Protein AF-A0A3G9J3Q1-F1 (afdb_monomer_lite)

Sequence (160 aa):
MDKEYHLDRYFDFSQYSEDFFEEEGHQDILDDYKEYLEEFTLELEKSLKPKTIARHLFNVSFYLIDYCLFYSGDDLEGSLSLGNLDDFFGRWYQYKCMWSTPTSVKQTIAGLKKFYKVMLAHGHIDNEHYDDFIDTIKEYKDDWAIAMAEFNTPKDDFWW

pLDDT: mean 91.28, std 10.5, range [42.03, 98.69]

Secondary structure (DSSP, 8-state):
-----SGGGT--GGGG-GGG--STTHHHHHHHHHHHHHHHHHHHHTT--HHHHHHHHHHHHIIIIIIIIIII---TTGGGSHHHHHHIIIIIHHHH-TT--HHHHHHHHHHHHHHHHHHHHHTSS-HHHHHHHHHHHHHHHHHHHHHHHHHHSPP-----

Structure (mmCIF, N/CA/C/O backbone):
data_AF-A0A3G9J3Q1-F1
#
_entry.id   AF-A0A3G9J3Q1-F1
#
loop_
_atom_site.group_PDB
_atom_site.id
_atom_site.type_symbol
_atom_site.label_atom_id
_atom_site.label_alt_id
_atom_site.label_comp_id
_atom_site.label_asym_id
_atom_site.label_entity_id
_atom_site.label_seq_id
_atom_site.pdbx_PDB_ins_code
_atom_site.Cartn_x
_atom_site.Cartn_y
_atom_site.Cartn_z
_atom_site.occupancy
_atom_site.B_iso_or_equiv
_atom_site.auth_seq_id
_atom_site.auth_comp_id
_atom_site.auth_asym_id
_atom_site.auth_atom_id
_atom_site.pdbx_PDB_model_num
ATOM 1 N N . MET A 1 1 ? -9.507 24.964 14.076 1.00 42.03 1 MET A N 1
ATOM 2 C CA . MET A 1 1 ? -8.709 24.156 15.014 1.00 42.03 1 MET A CA 1
ATOM 3 C C . MET A 1 1 ? -8.238 23.014 14.162 1.00 42.03 1 MET A C 1
ATOM 5 O O . MET A 1 1 ? -9.098 22.271 13.703 1.00 42.03 1 MET A O 1
ATOM 9 N N . ASP A 1 2 ? -6.957 22.997 13.817 1.00 62.88 2 ASP A N 1
ATOM 10 C CA . ASP A 1 2 ? -6.429 21.967 12.926 1.00 62.88 2 ASP A CA 1
ATOM 11 C C . ASP A 1 2 ? -6.650 20.611 13.595 1.00 62.88 2 ASP A C 1
ATOM 13 O O . ASP A 1 2 ? -6.490 20.471 14.812 1.00 62.88 2 ASP A O 1
ATOM 17 N N . LYS A 1 3 ? -7.172 19.661 12.823 1.00 71.94 3 LYS A N 1
ATOM 18 C CA . LYS A 1 3 ? -7.463 18.312 13.298 1.00 71.94 3 LYS A CA 1
ATOM 19 C C . LYS A 1 3 ? -6.129 17.659 13.668 1.00 71.94 3 LYS A C 1
ATOM 21 O O . LYS A 1 3 ? -5.238 17.598 12.833 1.00 71.94 3 LYS A O 1
ATOM 26 N N . GLU A 1 4 ? -5.984 17.233 14.920 1.00 84.38 4 GLU A N 1
ATOM 27 C CA . GLU A 1 4 ? -4.804 16.493 15.384 1.00 84.38 4 GLU A CA 1
ATOM 28 C C . GLU A 1 4 ? -4.986 15.022 14.999 1.00 84.38 4 GLU A C 1
ATOM 30 O O . GLU A 1 4 ? -5.905 14.367 15.502 1.00 84.38 4 GLU A O 1
ATOM 35 N N . TYR A 1 5 ? -4.152 14.518 14.087 1.00 86.62 5 TYR A N 1
ATOM 36 C CA . TYR A 1 5 ? -4.219 13.137 13.616 1.00 86.62 5 TYR A CA 1
ATOM 37 C C . TYR A 1 5 ? -3.323 12.229 14.466 1.00 86.62 5 TYR A C 1
ATOM 39 O O . TYR A 1 5 ? -2.241 12.617 14.912 1.00 86.62 5 TYR A O 1
ATOM 47 N N . HIS A 1 6 ? -3.723 10.971 14.672 1.00 91.81 6 HIS A N 1
ATOM 48 C CA . HIS A 1 6 ? -2.817 9.973 15.250 1.00 91.81 6 HIS A CA 1
ATOM 49 C C . HIS A 1 6 ? -1.629 9.699 14.322 1.00 91.81 6 HIS A C 1
ATOM 51 O O . HIS A 1 6 ? -0.515 9.441 14.795 1.00 91.81 6 HIS A O 1
ATOM 57 N N . LEU A 1 7 ? -1.862 9.782 13.013 1.00 90.25 7 LEU A N 1
ATOM 58 C CA . LEU A 1 7 ? -0.870 9.651 11.954 1.00 90.25 7 LEU A CA 1
ATOM 59 C C . LEU A 1 7 ? 0.313 10.623 12.101 1.00 90.25 7 LEU A C 1
ATOM 61 O O . LEU A 1 7 ? 1.445 10.223 11.815 1.00 90.25 7 LEU A O 1
ATOM 65 N N . ASP A 1 8 ? 0.099 11.820 12.660 1.00 90.50 8 ASP A N 1
ATOM 66 C CA . ASP A 1 8 ? 1.144 12.839 12.870 1.00 90.50 8 ASP A CA 1
ATOM 67 C C . ASP A 1 8 ? 2.281 12.347 13.791 1.00 90.50 8 ASP A C 1
ATOM 69 O O . ASP A 1 8 ? 3.394 12.872 13.790 1.00 90.50 8 ASP A O 1
ATOM 73 N N . ARG A 1 9 ? 2.047 11.280 14.570 1.00 88.62 9 ARG A N 1
ATOM 74 C CA . ARG A 1 9 ? 3.082 10.622 15.393 1.00 88.62 9 ARG A CA 1
ATOM 75 C C . ARG A 1 9 ? 4.096 9.826 14.574 1.00 88.62 9 ARG A C 1
ATOM 77 O O . ARG A 1 9 ? 5.153 9.465 15.098 1.00 88.62 9 ARG A O 1
ATOM 84 N N . TYR A 1 10 ? 3.743 9.471 13.344 1.00 88.06 10 TYR A N 1
ATOM 85 C CA . TYR A 1 10 ? 4.495 8.545 12.500 1.00 88.06 10 TYR A CA 1
ATOM 86 C C . TYR A 1 10 ? 4.941 9.170 11.184 1.00 88.06 10 TYR A C 1
ATOM 88 O O . TYR A 1 10 ? 5.889 8.662 10.582 1.00 88.06 10 TYR A O 1
ATOM 96 N N . PHE A 1 11 ? 4.258 10.219 10.733 1.00 83.12 11 PHE A N 1
ATOM 97 C CA . PHE A 1 11 ? 4.444 10.777 9.408 1.00 83.12 11 PHE A CA 1
ATOM 98 C C . PHE A 1 11 ? 4.257 12.292 9.426 1.00 83.12 11 PHE A C 1
ATOM 100 O O . PHE A 1 11 ? 3.288 12.796 9.982 1.00 83.12 11 PHE A O 1
ATOM 107 N N . ASP A 1 12 ? 5.204 13.005 8.824 1.00 84.88 12 ASP A N 1
ATOM 108 C CA . ASP A 1 12 ? 5.197 14.461 8.740 1.00 84.88 12 ASP A CA 1
ATOM 109 C C . ASP A 1 12 ? 4.756 14.883 7.336 1.00 84.88 12 ASP A C 1
ATOM 111 O O . ASP A 1 12 ? 5.497 14.726 6.365 1.00 84.88 12 ASP A O 1
ATOM 115 N N . PHE A 1 13 ? 3.535 15.409 7.227 1.00 80.69 13 PHE A N 1
ATOM 116 C CA . PHE A 1 13 ? 2.981 15.889 5.960 1.00 80.69 13 PHE A CA 1
ATOM 117 C C . PHE A 1 13 ? 3.496 17.261 5.541 1.00 80.69 13 PHE A C 1
ATOM 119 O O . PHE A 1 13 ? 3.178 17.694 4.436 1.00 80.69 13 PHE A O 1
ATOM 126 N N . SER A 1 14 ? 4.294 17.950 6.365 1.00 79.25 14 SER A N 1
ATOM 127 C CA . SER A 1 14 ? 4.816 19.273 6.000 1.00 79.25 14 SER A CA 1
ATOM 128 C C . SER A 1 14 ? 5.658 19.252 4.720 1.00 79.25 14 SER A C 1
ATOM 130 O O . SER A 1 14 ? 5.787 20.280 4.060 1.00 79.25 14 SER A O 1
ATOM 132 N N . GLN A 1 15 ? 6.168 18.079 4.325 1.00 75.44 15 GLN A N 1
ATOM 133 C CA . GLN A 1 15 ? 6.872 17.884 3.057 1.00 75.44 15 GLN A CA 1
ATOM 134 C C . GLN A 1 15 ? 5.971 17.953 1.807 1.00 75.44 15 GLN A C 1
ATOM 136 O O . GLN A 1 15 ? 6.495 18.118 0.711 1.00 75.44 15 GLN A O 1
ATOM 141 N N . TYR A 1 16 ? 4.646 17.857 1.957 1.00 77.31 16 TYR A N 1
ATOM 142 C CA . TYR A 1 16 ? 3.660 17.895 0.866 1.00 77.31 16 TYR A CA 1
ATOM 143 C C . TYR A 1 16 ? 2.766 19.142 0.954 1.00 77.31 16 TYR A C 1
ATOM 145 O O . TYR A 1 16 ? 1.548 19.059 0.811 1.00 77.31 16 TYR A O 1
ATOM 153 N N . SER A 1 17 ? 3.357 20.295 1.279 1.00 68.50 17 SER A N 1
ATOM 154 C CA . SER A 1 17 ? 2.633 21.567 1.396 1.00 68.50 17 SER A CA 1
ATOM 155 C C . SER A 1 17 ? 1.909 21.950 0.100 1.00 68.50 17 SER A C 1
ATOM 157 O O . SER A 1 17 ? 2.375 21.582 -0.974 1.00 68.50 17 SER A O 1
ATOM 159 N N . GLU A 1 18 ? 0.859 22.774 0.196 1.00 63.78 18 GLU A N 1
ATOM 160 C CA . GLU A 1 18 ? 0.071 23.279 -0.949 1.00 63.78 18 GLU A CA 1
ATOM 161 C C . GLU A 1 18 ? 0.942 23.790 -2.114 1.00 63.78 18 GLU A C 1
ATOM 163 O O . GLU A 1 18 ? 0.654 23.510 -3.274 1.00 63.78 18 GLU A O 1
ATOM 168 N N . ASP A 1 19 ? 2.064 24.451 -1.805 1.00 63.81 19 ASP A N 1
ATOM 169 C CA . ASP A 1 19 ? 3.029 24.979 -2.783 1.00 63.81 19 ASP A CA 1
ATOM 170 C C . ASP A 1 19 ? 3.707 23.907 -3.667 1.00 63.81 19 ASP A C 1
ATOM 172 O O . ASP A 1 19 ? 4.409 24.248 -4.619 1.00 63.81 19 ASP A O 1
ATOM 176 N N . PHE A 1 20 ? 3.550 22.619 -3.347 1.00 66.50 20 PHE A N 1
ATOM 177 C CA . PHE A 1 20 ? 4.124 21.504 -4.102 1.00 66.50 20 PHE A CA 1
ATOM 178 C C . PHE A 1 20 ? 3.213 21.024 -5.243 1.00 66.50 20 PHE A C 1
ATOM 180 O O . PHE A 1 20 ? 3.661 20.276 -6.111 1.00 66.50 20 PHE A O 1
ATOM 187 N N . PHE A 1 21 ? 1.941 21.431 -5.251 1.00 68.56 21 PHE A N 1
ATOM 188 C CA . PHE A 1 21 ? 0.968 20.986 -6.242 1.00 68.56 21 PHE A CA 1
ATOM 189 C C . PHE A 1 21 ? 0.904 21.944 -7.432 1.00 68.56 21 PHE A C 1
ATOM 191 O O . PHE A 1 21 ? 0.561 23.115 -7.292 1.00 68.56 21 PHE A O 1
ATOM 198 N N . GLU A 1 22 ? 1.215 21.431 -8.624 1.00 65.81 22 GLU A N 1
ATOM 199 C CA . GLU A 1 22 ? 1.090 22.188 -9.877 1.00 65.81 22 GLU A CA 1
ATOM 200 C C . GLU A 1 22 ? -0.305 22.041 -10.521 1.00 65.81 22 GLU A C 1
ATOM 202 O O . GLU A 1 22 ? -0.684 22.873 -11.347 1.00 65.81 22 GLU A O 1
ATOM 207 N N . GLU A 1 23 ? -1.081 21.017 -10.136 1.00 73.25 23 GLU A N 1
ATOM 208 C CA . GLU A 1 23 ? -2.340 20.629 -10.790 1.00 73.25 23 GLU A CA 1
ATOM 209 C C . GLU A 1 23 ? -3.567 20.767 -9.870 1.00 73.25 23 GLU A C 1
ATOM 211 O O . GLU A 1 23 ? -3.527 20.453 -8.677 1.00 73.25 23 GLU A O 1
ATOM 216 N N . GLU A 1 24 ? -4.683 21.238 -10.441 1.00 75.25 24 GLU A N 1
ATOM 217 C CA . GLU A 1 24 ? -5.975 21.327 -9.750 1.00 75.25 24 GLU A CA 1
ATOM 218 C C . GLU A 1 24 ? -6.477 19.926 -9.352 1.00 75.25 24 GLU A C 1
ATOM 220 O O . GLU A 1 24 ? -6.472 19.006 -10.164 1.00 75.25 24 GLU A O 1
ATOM 225 N N . GLY A 1 25 ? -6.946 19.769 -8.108 1.00 82.56 25 GLY A N 1
ATOM 226 C CA . GLY A 1 25 ? -7.507 18.514 -7.583 1.00 82.56 25 GLY A CA 1
ATOM 227 C C . GLY A 1 25 ? -6.525 17.644 -6.791 1.00 82.56 25 GLY A C 1
ATOM 228 O O . GLY A 1 25 ? -6.959 16.840 -5.971 1.00 82.56 25 GLY A O 1
ATOM 229 N N . HIS A 1 26 ? -5.209 17.848 -6.921 1.00 89.62 26 HIS A N 1
ATOM 230 C CA . HIS A 1 26 ? -4.234 17.074 -6.141 1.00 89.62 26 HIS A CA 1
ATOM 231 C C . HIS A 1 26 ? -4.331 17.307 -4.627 1.00 89.62 26 HIS A C 1
ATOM 233 O O . HIS A 1 26 ? -4.063 16.399 -3.843 1.00 89.62 26 HIS A O 1
ATOM 239 N N . GLN A 1 27 ? -4.730 18.512 -4.214 1.00 88.81 27 GLN A N 1
ATOM 240 C CA . GLN A 1 27 ? -4.936 18.821 -2.802 1.00 88.81 27 GLN A CA 1
ATOM 241 C C . GLN A 1 27 ? -6.105 18.015 -2.216 1.00 88.81 27 GLN A C 1
ATOM 243 O O . GLN A 1 27 ? -5.970 17.478 -1.119 1.00 88.81 27 GLN A O 1
ATOM 248 N N . ASP A 1 28 ? -7.202 17.865 -2.965 1.00 91.38 28 ASP A N 1
ATOM 249 C CA . ASP A 1 28 ? -8.362 17.080 -2.529 1.00 91.38 28 ASP A CA 1
ATOM 250 C C . ASP A 1 28 ? -7.979 15.598 -2.381 1.00 91.38 28 ASP A C 1
ATOM 252 O O . ASP A 1 28 ? -8.242 14.988 -1.347 1.00 91.38 28 ASP A O 1
ATOM 256 N N . ILE A 1 29 ? -7.244 15.050 -3.357 1.00 93.94 29 ILE A N 1
ATOM 257 C CA . ILE A 1 29 ? -6.736 13.670 -3.297 1.00 93.94 29 ILE A CA 1
ATOM 258 C C . ILE A 1 29 ? -5.766 13.484 -2.117 1.00 93.94 29 ILE A C 1
ATOM 260 O O . ILE A 1 29 ? -5.809 12.463 -1.427 1.00 93.94 29 ILE A O 1
ATOM 264 N N . LEU A 1 30 ? -4.884 14.458 -1.851 1.00 92.88 30 LEU A N 1
ATOM 265 C CA . LEU A 1 30 ? -3.990 14.401 -0.692 1.00 92.88 30 LEU A CA 1
ATOM 266 C C . LEU A 1 30 ? -4.788 14.356 0.615 1.00 92.88 30 LEU A C 1
ATOM 268 O O .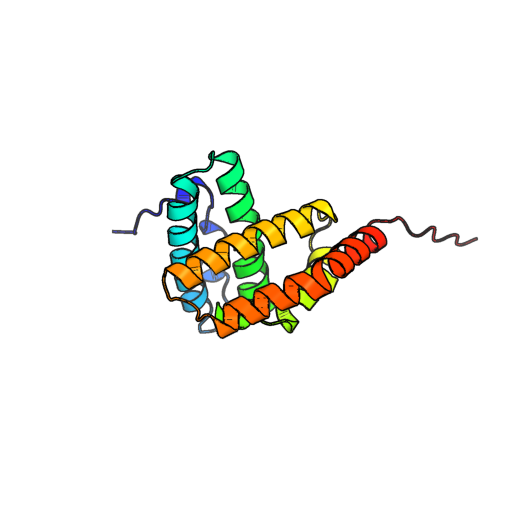 LEU A 1 30 ? -4.426 13.612 1.530 1.00 92.88 30 LEU A O 1
ATOM 272 N N . ASP A 1 31 ? -5.832 15.172 0.724 1.00 92.44 31 ASP A N 1
ATOM 273 C CA . ASP A 1 31 ? -6.655 15.234 1.924 1.00 92.44 31 ASP A CA 1
ATOM 274 C C . ASP A 1 31 ? -7.454 13.939 2.123 1.00 92.44 31 ASP A C 1
ATOM 276 O O . ASP A 1 31 ? -7.467 13.413 3.239 1.00 92.44 31 ASP A O 1
ATOM 280 N N . ASP A 1 32 ? -7.966 13.332 1.050 1.00 95.94 32 ASP A N 1
ATOM 281 C CA . ASP A 1 32 ? -8.561 11.992 1.095 1.00 95.94 32 ASP A CA 1
ATOM 282 C C . ASP A 1 32 ? -7.539 10.934 1.552 1.00 95.94 32 ASP A C 1
ATOM 284 O O . ASP A 1 32 ? -7.801 10.155 2.475 1.00 95.94 32 ASP A O 1
ATOM 288 N N . TYR A 1 33 ? -6.318 10.938 0.999 1.00 96.31 33 TYR A N 1
ATOM 289 C CA . TYR A 1 33 ? -5.266 10.013 1.433 1.00 96.31 33 TYR A CA 1
ATOM 290 C C . TYR A 1 33 ? -4.867 10.195 2.900 1.00 96.31 33 TYR A C 1
ATOM 292 O O . TYR A 1 33 ? -4.580 9.198 3.570 1.00 96.31 33 TYR A O 1
ATOM 300 N N . LYS A 1 34 ? -4.863 11.423 3.433 1.00 94.88 34 LYS A N 1
ATOM 301 C CA . LYS A 1 34 ? -4.627 11.661 4.869 1.00 94.88 34 LYS A CA 1
ATOM 302 C C . LYS A 1 34 ? -5.700 10.993 5.722 1.00 94.88 34 LYS A C 1
ATOM 304 O O . LYS A 1 34 ? -5.356 10.335 6.704 1.00 94.88 34 LYS A O 1
ATOM 309 N N . GLU A 1 35 ? -6.970 11.110 5.341 1.00 96.50 35 GLU A N 1
ATOM 310 C CA . GLU A 1 35 ? -8.078 10.474 6.063 1.00 96.50 35 GLU A CA 1
ATOM 311 C C . GLU A 1 35 ? -7.976 8.942 6.016 1.00 96.50 35 GLU A C 1
ATOM 313 O O . GLU A 1 35 ? -8.057 8.273 7.051 1.00 96.50 35 GLU A O 1
ATOM 318 N N . TYR A 1 36 ? -7.679 8.369 4.849 1.00 98.25 36 TYR A N 1
ATOM 319 C CA . TYR A 1 36 ? -7.480 6.924 4.707 1.00 98.25 36 TYR A CA 1
ATOM 320 C C . TYR A 1 36 ? -6.284 6.404 5.516 1.00 98.25 36 TYR A C 1
ATOM 322 O O . TYR A 1 36 ? -6.352 5.339 6.143 1.00 98.25 36 TYR A O 1
ATOM 330 N N . LEU A 1 37 ? -5.173 7.145 5.529 1.00 97.62 37 LEU A N 1
ATOM 331 C CA . LEU A 1 37 ? -3.988 6.795 6.311 1.00 97.62 37 LEU A CA 1
ATOM 332 C C . LEU A 1 37 ? -4.223 6.954 7.819 1.00 97.62 37 LEU A C 1
ATOM 334 O O . LEU A 1 37 ? -3.655 6.180 8.596 1.00 97.62 37 LEU A O 1
ATOM 338 N N . GLU A 1 38 ? -5.068 7.890 8.253 1.00 97.31 38 GLU A N 1
ATOM 339 C CA . GLU A 1 38 ? -5.488 8.000 9.653 1.00 97.31 38 GLU A CA 1
ATOM 340 C C . GLU A 1 38 ? -6.311 6.780 10.073 1.00 97.31 38 GLU A C 1
ATOM 342 O O . GLU A 1 38 ? -5.989 6.125 11.068 1.00 97.31 38 GLU A O 1
ATOM 347 N N . GLU A 1 39 ? -7.330 6.409 9.297 1.00 98.31 39 GLU A N 1
ATOM 348 C CA . GLU A 1 39 ? -8.141 5.221 9.576 1.00 98.31 39 GLU A CA 1
ATOM 349 C C . GLU A 1 39 ? -7.289 3.948 9.620 1.00 98.31 39 GLU A C 1
ATOM 351 O O . GLU A 1 39 ? -7.435 3.105 10.515 1.00 98.31 39 GLU A O 1
ATOM 356 N N . PHE A 1 40 ? -6.336 3.833 8.692 1.00 98.31 40 PHE A N 1
ATOM 357 C CA . PHE A 1 40 ? -5.357 2.759 8.699 1.00 98.31 40 PHE A CA 1
ATOM 358 C C . PHE A 1 40 ? -4.483 2.795 9.958 1.00 98.31 40 PHE A C 1
ATOM 360 O O . PHE A 1 40 ? -4.299 1.756 10.596 1.00 98.31 40 PHE A O 1
ATOM 367 N N . THR A 1 41 ? -3.988 3.967 10.367 1.00 98.00 41 THR A N 1
ATOM 368 C CA . THR A 1 41 ? -3.188 4.144 11.592 1.00 98.00 41 THR A CA 1
ATOM 369 C C . THR A 1 41 ? -3.948 3.662 12.821 1.00 98.00 41 THR A C 1
ATOM 371 O O . THR A 1 41 ? -3.428 2.833 13.577 1.00 98.00 41 THR A O 1
ATOM 374 N N . LEU A 1 42 ? -5.197 4.102 12.981 1.00 97.75 42 LEU A N 1
ATOM 375 C CA . LEU A 1 42 ? -6.068 3.712 14.087 1.00 97.75 42 LEU A CA 1
ATOM 376 C C . LEU A 1 42 ? -6.301 2.195 14.128 1.00 97.75 42 LEU A C 1
ATOM 378 O O . LEU A 1 42 ? -6.322 1.602 15.208 1.00 97.75 42 LEU A O 1
ATOM 382 N N . GLU A 1 43 ? -6.433 1.531 12.976 1.00 98.25 43 GLU A N 1
ATOM 383 C CA . GLU A 1 43 ? -6.543 0.070 12.917 1.00 98.25 43 GLU A CA 1
ATOM 384 C C . GLU A 1 43 ? -5.236 -0.632 13.320 1.00 98.25 43 GLU A C 1
ATOM 386 O O . GLU A 1 43 ? -5.253 -1.623 14.059 1.00 98.25 43 GLU A O 1
ATOM 391 N N . LEU A 1 44 ? -4.079 -0.127 12.880 1.00 97.31 44 LEU A N 1
ATOM 392 C CA . LEU A 1 44 ? -2.787 -0.712 13.243 1.00 97.31 44 LEU A CA 1
ATOM 393 C C . LEU A 1 44 ? -2.488 -0.570 14.745 1.00 97.31 44 LEU A C 1
ATOM 395 O O . LEU A 1 44 ? -1.966 -1.516 15.349 1.00 97.31 44 LEU A O 1
ATOM 399 N N . GLU A 1 45 ? -2.845 0.563 15.357 1.00 97.50 45 GLU A N 1
ATOM 400 C CA . GLU A 1 45 ? -2.637 0.844 16.787 1.00 97.50 45 GLU A CA 1
ATOM 401 C C . GLU A 1 45 ? -3.370 -0.141 17.712 1.00 97.50 45 GLU A C 1
ATOM 403 O O . GLU A 1 45 ? -2.927 -0.373 18.838 1.00 97.50 45 GLU A O 1
ATOM 408 N N . LYS A 1 46 ? -4.424 -0.815 17.231 1.00 97.12 46 LYS A N 1
ATOM 409 C CA . LYS A 1 46 ? -5.153 -1.835 18.008 1.00 97.12 46 LYS A CA 1
ATOM 410 C C . LYS A 1 46 ? -4.309 -3.065 18.345 1.00 97.12 46 LYS A C 1
ATOM 412 O O . LYS A 1 46 ? -4.630 -3.782 19.290 1.00 97.12 46 LYS A O 1
ATOM 417 N N . SER A 1 47 ? -3.273 -3.370 17.557 1.00 95.25 47 SER A N 1
ATOM 418 C CA . SER A 1 47 ? -2.566 -4.657 17.678 1.00 95.25 47 SER A CA 1
ATOM 419 C C . SER A 1 47 ? -1.066 -4.639 17.379 1.00 95.25 47 SER A C 1
ATOM 421 O O . SER A 1 47 ? -0.382 -5.622 17.681 1.00 95.25 47 SER A O 1
ATOM 423 N N . LEU A 1 48 ? -0.523 -3.565 16.800 1.00 96.44 48 LEU A N 1
ATOM 424 C CA . LEU A 1 48 ? 0.876 -3.503 16.379 1.00 96.44 48 LEU A CA 1
ATOM 425 C C . LEU A 1 48 ? 1.714 -2.555 17.238 1.00 96.44 48 LEU A C 1
ATOM 427 O O . LEU A 1 48 ? 1.230 -1.632 17.880 1.00 96.44 48 LEU A O 1
ATOM 431 N N . LYS A 1 49 ? 3.029 -2.793 17.237 1.00 96.06 49 LYS A N 1
ATOM 432 C CA . LYS A 1 49 ? 4.002 -1.931 17.920 1.00 96.06 49 LYS A CA 1
ATOM 433 C C . LYS A 1 49 ? 4.353 -0.715 17.050 1.00 96.06 49 LYS A C 1
ATOM 435 O O . LYS A 1 49 ? 4.474 -0.902 15.836 1.00 96.06 49 LYS A O 1
ATOM 440 N N . PRO A 1 50 ? 4.702 0.447 17.640 1.00 95.88 50 PRO A N 1
ATOM 441 C CA . PRO A 1 50 ? 4.999 1.687 16.910 1.00 95.88 50 PRO A CA 1
ATOM 442 C C . PRO A 1 50 ? 5.973 1.532 15.734 1.00 95.88 50 PRO A C 1
ATOM 444 O O . PRO A 1 50 ? 5.699 1.986 14.633 1.00 95.88 50 PRO A O 1
ATOM 447 N N . LYS A 1 51 ? 7.072 0.784 15.909 1.00 95.56 51 LYS A N 1
ATOM 448 C CA . LYS A 1 51 ? 8.044 0.533 14.824 1.00 95.56 51 LYS A CA 1
ATOM 449 C C . LYS A 1 51 ? 7.437 -0.195 13.615 1.00 95.56 51 LYS A C 1
ATOM 451 O O . LYS A 1 51 ? 7.881 -0.008 12.488 1.00 95.56 51 LYS A O 1
ATOM 456 N N . THR A 1 52 ? 6.469 -1.078 13.851 1.00 95.31 52 THR A N 1
ATOM 457 C CA . THR A 1 52 ? 5.793 -1.817 12.772 1.00 95.31 52 THR A CA 1
ATOM 458 C C . THR A 1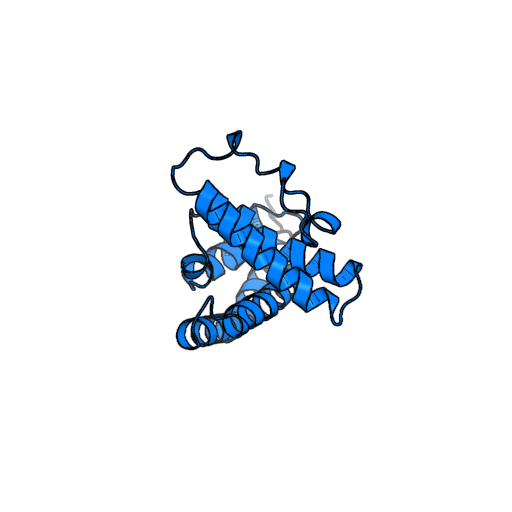 52 ? 4.752 -0.937 12.091 1.00 95.31 52 THR A C 1
ATOM 460 O O . THR A 1 52 ? 4.640 -0.999 10.872 1.00 95.31 52 THR A O 1
ATOM 463 N N . ILE A 1 53 ? 4.060 -0.098 12.868 1.00 96.81 53 ILE A N 1
ATOM 464 C CA . ILE A 1 53 ? 3.116 0.911 12.374 1.00 96.81 53 ILE A CA 1
ATOM 465 C C . ILE A 1 53 ? 3.840 1.880 11.438 1.00 96.81 53 ILE A C 1
ATOM 467 O O . ILE A 1 53 ? 3.501 1.939 10.264 1.00 96.81 53 ILE A O 1
ATOM 471 N N . ALA A 1 54 ? 4.924 2.505 11.909 1.00 95.62 54 ALA A N 1
ATOM 472 C CA . ALA A 1 54 ? 5.730 3.439 11.123 1.00 95.62 54 ALA A CA 1
ATOM 473 C C . ALA A 1 54 ? 6.201 2.842 9.785 1.00 95.62 54 ALA A C 1
ATOM 475 O O . ALA A 1 54 ? 6.146 3.502 8.757 1.00 95.62 54 ALA A O 1
ATOM 476 N N . ARG A 1 55 ? 6.621 1.568 9.772 1.00 95.44 55 ARG A N 1
ATOM 477 C CA . ARG A 1 55 ? 7.037 0.895 8.531 1.00 95.44 55 ARG A CA 1
ATOM 478 C C . ARG A 1 55 ? 5.875 0.646 7.568 1.00 95.44 55 ARG A C 1
ATOM 480 O O . ARG A 1 55 ? 6.064 0.777 6.366 1.00 95.44 55 ARG A O 1
ATOM 487 N N . HIS A 1 56 ? 4.710 0.238 8.070 1.00 96.50 56 HIS A N 1
ATOM 488 C CA . HIS A 1 56 ? 3.535 0.073 7.213 1.00 96.50 56 HIS A CA 1
ATOM 489 C C . HIS A 1 56 ? 3.083 1.410 6.639 1.00 96.50 56 HIS A C 1
ATOM 491 O O . HIS A 1 56 ? 2.845 1.472 5.440 1.00 96.50 56 HIS A O 1
ATOM 497 N N . LEU A 1 57 ? 3.030 2.453 7.467 1.00 96.62 57 LEU A N 1
ATOM 498 C CA . LEU A 1 57 ? 2.660 3.794 7.032 1.00 96.62 57 LEU A CA 1
ATOM 499 C C . LEU A 1 57 ? 3.629 4.323 5.992 1.00 96.62 57 LE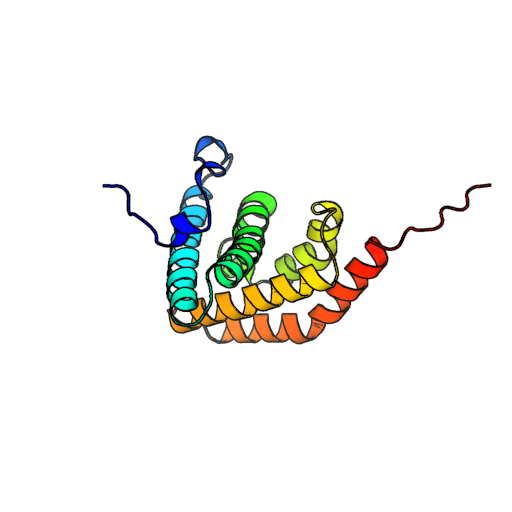U A C 1
ATOM 501 O O . LEU A 1 57 ? 3.174 4.659 4.915 1.00 96.62 57 LEU A O 1
ATOM 505 N N . PHE A 1 58 ? 4.937 4.265 6.249 1.00 94.69 58 PHE A N 1
ATOM 506 C CA . PHE A 1 58 ? 5.944 4.669 5.271 1.00 94.69 58 PHE A CA 1
ATOM 507 C C . PHE A 1 58 ? 5.760 3.961 3.924 1.00 94.69 58 PHE A C 1
ATOM 509 O O . PHE A 1 58 ? 5.723 4.610 2.892 1.00 94.69 58 PHE A O 1
ATOM 516 N N . ASN A 1 59 ? 5.608 2.635 3.915 1.00 95.62 59 ASN A N 1
ATOM 517 C CA . ASN A 1 59 ? 5.466 1.900 2.659 1.00 95.62 59 ASN A CA 1
ATOM 518 C C . ASN A 1 59 ? 4.165 2.230 1.909 1.00 95.62 59 ASN A C 1
ATOM 520 O O . ASN A 1 59 ? 4.164 2.238 0.682 1.00 95.62 59 ASN A O 1
ATOM 524 N N . VAL A 1 60 ? 3.058 2.423 2.633 1.00 97.56 60 VAL A N 1
ATOM 525 C CA . VAL A 1 60 ? 1.744 2.695 2.036 1.00 97.56 60 VAL A CA 1
ATOM 526 C C . VAL A 1 60 ? 1.662 4.144 1.569 1.00 97.56 60 VAL A C 1
ATOM 528 O O . VAL A 1 60 ? 1.303 4.373 0.421 1.00 97.56 60 VAL A O 1
ATOM 531 N N . SER A 1 61 ? 2.051 5.111 2.403 1.00 96.00 61 SER A N 1
ATOM 532 C CA . SER A 1 61 ? 2.056 6.524 2.023 1.00 96.00 61 SER A CA 1
ATOM 533 C C . SER A 1 61 ? 3.010 6.786 0.865 1.00 96.00 61 SER A C 1
ATOM 535 O O . SER A 1 61 ? 2.654 7.525 -0.038 1.00 96.00 61 SER A O 1
ATOM 537 N N . PHE A 1 62 ? 4.158 6.107 0.813 1.00 94.56 62 PHE A N 1
ATOM 538 C CA . PHE A 1 62 ? 5.082 6.225 -0.312 1.00 94.56 62 PHE A CA 1
ATOM 539 C C . PHE A 1 62 ? 4.484 5.736 -1.641 1.00 94.56 62 PHE A C 1
ATOM 541 O O . PHE A 1 62 ? 4.791 6.273 -2.698 1.00 94.56 62 PHE A O 1
ATOM 548 N N . TYR A 1 63 ? 3.614 4.723 -1.614 1.00 97.50 63 TYR A N 1
ATOM 549 C CA . TYR A 1 63 ? 2.908 4.294 -2.821 1.00 97.50 63 TYR A CA 1
ATOM 550 C C . TYR A 1 63 ? 1.772 5.252 -3.196 1.00 97.50 63 TYR A C 1
ATOM 552 O O . TYR A 1 63 ? 1.653 5.639 -4.352 1.00 97.50 63 TYR A O 1
ATOM 560 N N 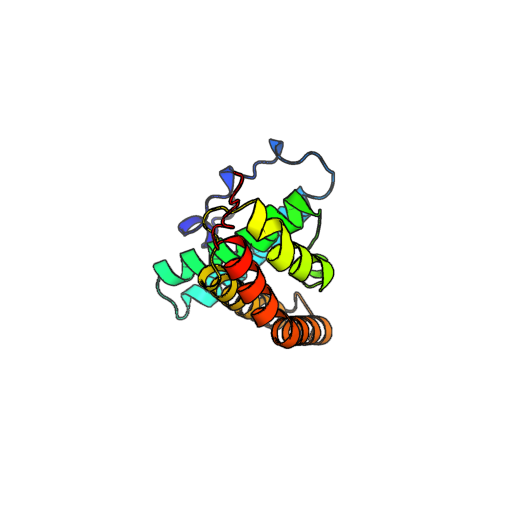. LEU A 1 64 ? 0.938 5.641 -2.231 1.00 97.19 64 LEU A N 1
ATOM 561 C CA . LEU A 1 64 ? -0.248 6.460 -2.499 1.00 97.19 64 LEU A CA 1
ATOM 562 C C . LEU A 1 64 ? 0.110 7.909 -2.834 1.00 97.19 64 LEU A C 1
ATOM 564 O O . LEU A 1 64 ? -0.453 8.499 -3.743 1.00 97.19 64 LEU A O 1
ATOM 568 N N . ILE A 1 65 ? 1.054 8.486 -2.100 1.00 94.12 65 ILE A N 1
ATOM 569 C CA . ILE A 1 65 ? 1.365 9.908 -2.183 1.00 94.12 65 ILE A CA 1
ATOM 570 C C . ILE A 1 65 ? 2.496 10.121 -3.185 1.00 94.12 65 ILE A C 1
ATOM 572 O O . ILE A 1 65 ? 2.268 10.690 -4.246 1.00 94.12 65 ILE A O 1
ATOM 576 N N . ASP A 1 66 ? 3.710 9.640 -2.898 1.00 92.50 66 ASP A N 1
ATOM 577 C CA . ASP A 1 66 ? 4.877 9.915 -3.751 1.00 92.50 66 ASP A CA 1
ATOM 578 C C . ASP A 1 66 ? 4.737 9.344 -5.169 1.00 92.50 66 ASP A C 1
ATOM 580 O O . ASP A 1 66 ? 5.277 9.918 -6.116 1.00 92.50 66 ASP A O 1
ATOM 584 N N . TYR A 1 67 ? 4.034 8.218 -5.315 1.00 95.00 67 TYR A N 1
ATOM 585 C CA . TYR A 1 67 ? 3.770 7.616 -6.615 1.00 95.00 67 TYR A CA 1
ATOM 586 C C . TYR A 1 67 ? 2.370 7.947 -7.147 1.00 95.00 67 TYR A C 1
ATOM 588 O O . TYR A 1 67 ? 2.289 8.715 -8.099 1.00 95.00 67 TYR A O 1
ATOM 596 N N . CYS A 1 68 ? 1.282 7.429 -6.562 1.00 96.25 68 CYS A N 1
ATOM 597 C CA . CYS A 1 68 ? -0.043 7.566 -7.185 1.00 96.25 68 CYS A CA 1
ATOM 598 C C . CYS A 1 68 ? -0.440 9.039 -7.338 1.00 96.25 68 CYS A C 1
ATOM 600 O O . CYS A 1 68 ? -0.718 9.483 -8.440 1.00 96.25 68 CYS A O 1
ATOM 602 N N . LEU A 1 69 ? -0.361 9.843 -6.279 1.00 94.31 69 LEU A N 1
ATOM 603 C CA . LEU A 1 69 ? -0.686 11.264 -6.384 1.00 94.31 69 LEU A CA 1
ATOM 604 C C . LEU A 1 69 ? 0.354 12.043 -7.199 1.00 94.31 69 LEU A C 1
ATOM 606 O O . LEU A 1 69 ? 0.023 12.658 -8.205 1.00 94.31 69 LEU A O 1
ATOM 610 N N . PHE A 1 70 ? 1.618 12.046 -6.770 1.00 90.06 70 PHE A N 1
ATOM 611 C CA . PHE A 1 70 ? 2.606 12.974 -7.332 1.00 90.06 70 PHE A CA 1
ATOM 612 C C . PHE A 1 70 ? 3.188 12.548 -8.676 1.00 90.06 70 PHE A C 1
ATOM 614 O O . PHE A 1 70 ? 3.630 13.404 -9.442 1.00 90.06 70 PHE A O 1
ATOM 621 N N . TYR A 1 71 ? 3.262 11.247 -8.951 1.00 89.50 71 TYR A N 1
ATOM 622 C CA . TYR A 1 71 ? 3.832 10.750 -10.197 1.00 89.50 71 TYR A CA 1
ATOM 623 C C . TYR A 1 71 ? 2.765 10.461 -11.254 1.00 89.50 71 TYR A C 1
ATOM 625 O O . TYR A 1 71 ? 3.040 10.697 -12.432 1.00 89.50 71 TYR A O 1
ATOM 633 N N . SER A 1 72 ? 1.587 9.962 -10.860 1.00 89.44 72 SER A N 1
ATOM 634 C CA . SER A 1 72 ? 0.543 9.548 -11.809 1.00 89.44 72 SER A CA 1
ATOM 635 C C . SER A 1 72 ? -0.775 10.334 -11.735 1.00 89.44 72 SER A C 1
ATOM 637 O O . SER A 1 72 ? -1.539 10.266 -12.695 1.00 89.44 72 SER A O 1
ATOM 639 N N . GLY A 1 73 ? -1.012 11.140 -10.692 1.00 92.38 73 GLY A N 1
ATOM 640 C CA . GLY A 1 73 ? -2.239 11.932 -10.519 1.00 92.38 73 GLY A CA 1
ATOM 641 C C . GLY A 1 73 ? -3.467 11.113 -10.097 1.00 92.38 73 GLY A C 1
ATOM 642 O O . GLY A 1 73 ? -4.596 11.5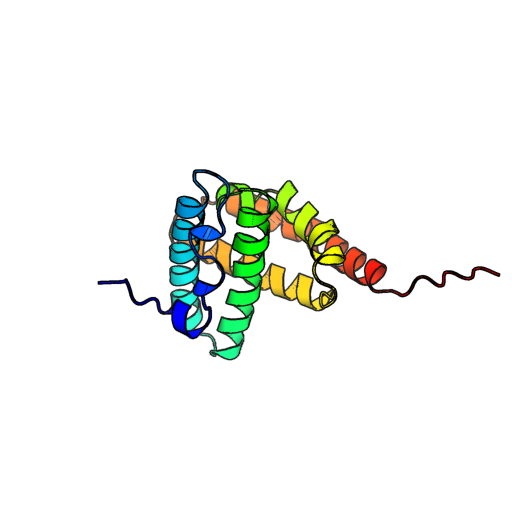27 -10.343 1.00 92.38 73 GLY A O 1
ATOM 643 N N . ASP A 1 74 ? -3.260 9.938 -9.500 1.00 95.56 74 ASP A N 1
ATOM 644 C CA . ASP A 1 74 ? -4.303 8.958 -9.205 1.00 95.56 74 ASP A CA 1
ATOM 645 C C . ASP A 1 74 ? -4.834 9.024 -7.768 1.00 95.56 74 ASP A C 1
ATOM 647 O O . ASP A 1 74 ? -4.088 9.140 -6.785 1.00 95.56 74 ASP A O 1
ATOM 651 N N . ASP A 1 75 ? -6.147 8.840 -7.659 1.00 96.00 75 ASP A N 1
ATOM 652 C CA . ASP A 1 75 ? -6.889 8.661 -6.415 1.00 96.00 75 ASP A CA 1
ATOM 653 C C . ASP A 1 75 ? -6.899 7.192 -5.935 1.00 96.00 75 ASP A C 1
ATOM 655 O O . ASP A 1 75 ? -6.183 6.323 -6.448 1.00 96.00 75 ASP A O 1
ATOM 659 N N . LEU A 1 76 ? -7.715 6.901 -4.914 1.00 97.50 76 LEU A N 1
ATOM 660 C CA . LEU A 1 76 ? -7.788 5.571 -4.315 1.00 97.50 76 LEU A CA 1
ATOM 661 C C . LEU A 1 76 ? -8.180 4.481 -5.327 1.00 97.50 76 LEU A C 1
ATOM 663 O O . LEU A 1 76 ? -7.631 3.381 -5.249 1.00 97.50 76 LEU A O 1
ATOM 667 N N . GLU A 1 77 ? -9.082 4.761 -6.268 1.00 95.75 77 GLU A N 1
ATOM 668 C CA . GLU A 1 77 ? -9.507 3.787 -7.279 1.00 95.75 77 GLU A CA 1
ATOM 669 C C . GLU A 1 77 ? -8.381 3.550 -8.292 1.00 95.75 77 GLU A C 1
ATOM 671 O O . GLU A 1 77 ? -7.998 2.402 -8.544 1.00 95.75 77 GLU A O 1
ATOM 676 N N . GLY A 1 78 ? -7.753 4.627 -8.776 1.00 96.38 78 GLY A N 1
ATOM 677 C CA . GLY A 1 78 ? -6.584 4.543 -9.653 1.00 96.38 78 GLY A CA 1
ATOM 678 C C . GLY A 1 78 ? -5.431 3.753 -9.022 1.00 96.38 78 GLY A C 1
ATOM 679 O O . GLY A 1 78 ? -4.799 2.923 -9.689 1.00 96.38 78 GLY A O 1
ATOM 680 N N . SER A 1 79 ? -5.202 3.920 -7.715 1.00 97.56 79 SER A N 1
ATOM 681 C CA . SER A 1 79 ? -4.153 3.221 -6.957 1.00 97.56 79 SER A CA 1
ATOM 682 C C . SER A 1 79 ? -4.320 1.691 -6.890 1.00 97.56 79 SER A C 1
ATOM 684 O O . SER A 1 79 ? -3.381 0.976 -6.551 1.00 97.56 79 SER A O 1
ATOM 686 N N . LEU A 1 80 ? -5.499 1.148 -7.207 1.00 97.00 80 LEU A N 1
ATOM 687 C CA . LEU A 1 80 ? -5.741 -0.302 -7.233 1.00 97.00 80 LEU A CA 1
ATOM 688 C C . LEU A 1 80 ? -5.435 -0.935 -8.591 1.00 97.00 80 LEU A C 1
ATOM 690 O O . LEU A 1 80 ? -5.353 -2.162 -8.693 1.00 97.00 80 LEU A O 1
ATOM 694 N N . SER A 1 81 ? -5.286 -0.117 -9.634 1.00 95.88 81 SER A N 1
ATOM 695 C CA . SER A 1 81 ? -5.166 -0.610 -10.998 1.00 95.88 81 SER A CA 1
ATOM 696 C C . SER A 1 81 ? -3.896 -1.439 -11.199 1.00 95.88 81 SER A C 1
ATOM 698 O O . SER A 1 81 ? -2.813 -1.119 -10.697 1.00 95.88 81 SER A O 1
ATOM 700 N N . LEU A 1 82 ? -4.010 -2.492 -12.016 1.00 95.94 82 LEU A N 1
ATOM 701 C CA . LEU A 1 82 ? -2.854 -3.277 -12.454 1.00 95.94 82 LEU A CA 1
ATOM 702 C C . LEU A 1 82 ? -1.773 -2.379 -13.073 1.00 95.94 82 LEU A C 1
ATOM 704 O O . LEU A 1 82 ? -0.595 -2.602 -12.823 1.00 95.94 82 LEU A O 1
ATOM 708 N N . GLY A 1 83 ? -2.169 -1.357 -13.840 1.00 96.00 83 GLY A N 1
ATOM 709 C CA . GLY A 1 83 ? -1.238 -0.421 -14.471 1.00 96.00 83 GLY A CA 1
ATOM 710 C C . GLY A 1 83 ? -0.346 0.296 -13.458 1.00 96.00 83 GLY A C 1
ATOM 711 O O . GLY A 1 83 ? 0.873 0.287 -13.613 1.00 96.00 83 GLY A O 1
ATOM 712 N N . ASN A 1 84 ? -0.935 0.837 -12.391 1.00 97.31 84 ASN A N 1
ATOM 713 C CA . ASN A 1 84 ? -0.180 1.542 -11.355 1.00 97.31 84 ASN A CA 1
ATOM 714 C C . ASN A 1 84 ? 0.650 0.607 -10.481 1.00 97.31 84 ASN A C 1
ATOM 716 O O . ASN A 1 84 ? 1.763 0.947 -10.088 1.00 97.31 84 ASN A O 1
ATOM 720 N N . LEU A 1 85 ? 0.143 -0.585 -10.167 1.00 97.31 85 LEU A N 1
ATOM 721 C CA . LEU A 1 85 ? 0.918 -1.569 -9.412 1.00 97.31 85 LEU A CA 1
ATOM 722 C C . LEU A 1 85 ? 2.124 -2.068 -10.217 1.00 97.31 85 LEU A C 1
ATOM 724 O O . LEU A 1 85 ? 3.231 -2.148 -9.675 1.00 97.31 85 LEU A O 1
ATOM 728 N N . ASP A 1 86 ? 1.922 -2.380 -11.497 1.00 96.19 86 ASP A N 1
ATOM 729 C CA . ASP A 1 86 ? 2.974 -2.896 -12.367 1.00 96.19 86 ASP A CA 1
ATOM 730 C C . ASP A 1 86 ? 4.022 -1.830 -12.698 1.00 96.19 86 ASP A C 1
ATOM 732 O O . ASP A 1 86 ? 5.216 -2.100 -12.580 1.00 96.19 86 ASP A O 1
ATOM 736 N N . ASP A 1 87 ? 3.626 -0.592 -13.013 1.00 96.19 87 ASP A N 1
ATOM 737 C CA . ASP A 1 87 ? 4.605 0.474 -13.241 1.00 96.19 87 ASP A CA 1
ATOM 738 C C . ASP A 1 87 ? 5.343 0.852 -11.946 1.00 96.19 87 ASP A C 1
ATOM 740 O O . ASP A 1 87 ? 6.573 0.979 -11.970 1.00 96.19 87 ASP A O 1
ATOM 744 N N . PHE A 1 88 ? 4.662 0.913 -10.792 1.00 97.19 88 PHE A N 1
ATOM 745 C CA . PHE A 1 88 ? 5.330 1.153 -9.513 1.00 97.19 88 PHE A CA 1
ATOM 746 C C . PHE A 1 88 ? 6.385 0.088 -9.213 1.00 97.19 88 PHE A C 1
ATOM 748 O O . PHE A 1 88 ? 7.568 0.409 -9.077 1.00 97.19 88 PHE A O 1
ATOM 755 N N . PHE A 1 89 ? 5.997 -1.187 -9.117 1.00 96.12 89 PHE A N 1
ATOM 756 C CA . PHE A 1 89 ? 6.909 -2.250 -8.689 1.00 96.12 89 PHE A CA 1
ATOM 757 C C . PHE A 1 89 ? 7.871 -2.715 -9.790 1.00 96.12 89 PHE A C 1
ATOM 759 O O . PHE A 1 89 ? 9.024 -3.062 -9.504 1.00 96.12 89 PHE A O 1
ATOM 766 N N . GLY A 1 90 ? 7.407 -2.730 -11.037 1.00 91.44 90 GLY A N 1
ATOM 767 C CA . GLY A 1 90 ? 8.144 -3.209 -12.201 1.00 91.44 90 GLY A CA 1
ATOM 768 C C . GLY A 1 90 ? 9.111 -2.185 -12.784 1.00 91.44 90 GLY A C 1
ATOM 769 O O . GLY A 1 90 ? 10.057 -2.578 -13.467 1.00 91.44 90 GLY A O 1
ATOM 770 N N . ARG A 1 91 ? 8.930 -0.888 -12.497 1.00 90.62 91 ARG A N 1
ATOM 771 C CA . ARG A 1 91 ? 9.769 0.168 -13.073 1.00 90.62 91 ARG A CA 1
ATOM 772 C C . ARG A 1 91 ? 10.095 1.280 -12.087 1.00 90.62 91 ARG A C 1
ATOM 774 O O . ARG A 1 91 ? 11.252 1.405 -11.686 1.00 90.62 91 ARG A O 1
ATOM 781 N N . TRP A 1 92 ? 9.129 2.112 -11.711 1.00 94.25 92 TRP A N 1
ATOM 782 C CA . TRP A 1 92 ? 9.385 3.360 -10.989 1.00 94.25 92 TRP A CA 1
ATOM 783 C C . TRP A 1 92 ? 10.201 3.132 -9.714 1.00 94.25 92 TRP A C 1
ATOM 785 O O . TRP A 1 92 ? 11.227 3.783 -9.507 1.00 94.25 92 TRP A O 1
ATO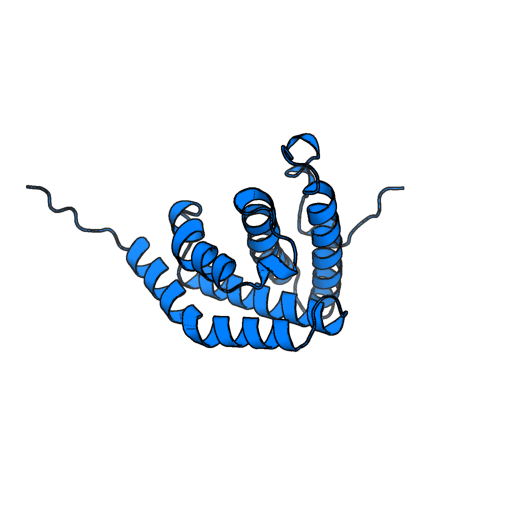M 795 N N . TYR A 1 93 ? 9.824 2.131 -8.918 1.00 89.25 93 TYR A N 1
ATOM 796 C CA . TYR A 1 93 ? 10.469 1.829 -7.645 1.00 89.25 93 TYR A CA 1
ATOM 797 C C . TYR A 1 93 ? 11.929 1.384 -7.810 1.00 89.25 93 TYR A C 1
ATOM 799 O O . TYR A 1 93 ? 12.780 1.757 -7.004 1.00 89.25 93 TYR A O 1
ATOM 807 N N . GLN A 1 94 ? 12.251 0.670 -8.893 1.00 88.44 94 GLN A N 1
ATOM 808 C CA . GLN A 1 94 ? 13.620 0.242 -9.209 1.00 88.44 94 GLN A CA 1
ATOM 809 C C . GLN A 1 94 ? 14.519 1.443 -9.526 1.00 88.44 94 GLN A C 1
ATOM 811 O O . GLN A 1 94 ? 15.619 1.568 -8.993 1.00 88.44 94 GLN A O 1
ATOM 816 N N . TYR A 1 95 ? 14.034 2.368 -10.358 1.00 87.56 95 TYR A N 1
ATOM 817 C CA . TYR A 1 95 ? 14.839 3.494 -10.842 1.00 87.56 95 TYR A CA 1
ATOM 818 C C . TYR A 1 95 ? 14.874 4.693 -9.891 1.00 87.56 95 TYR A C 1
ATOM 820 O O . TYR A 1 95 ? 15.816 5.487 -9.942 1.00 87.56 95 TYR A O 1
ATOM 828 N N . LYS A 1 96 ? 13.847 4.873 -9.055 1.00 88.81 96 LYS A N 1
ATOM 829 C CA . LYS A 1 96 ? 13.722 6.033 -8.158 1.00 88.81 96 LYS A CA 1
ATOM 830 C C . LYS A 1 96 ? 14.146 5.733 -6.728 1.00 88.81 96 LYS A C 1
ATOM 832 O O . LYS A 1 96 ? 14.489 6.657 -5.992 1.00 88.81 96 LYS A O 1
ATOM 837 N N . CYS A 1 97 ? 14.200 4.463 -6.333 1.00 89.19 97 CYS A N 1
ATOM 838 C CA . CYS A 1 97 ? 14.574 4.071 -4.981 1.00 89.19 97 CYS A CA 1
ATOM 839 C C . CYS A 1 97 ? 15.786 3.148 -5.002 1.00 89.19 97 CYS A C 1
ATOM 841 O O . CYS A 1 97 ? 15.654 1.932 -4.925 1.00 89.19 97 CYS A O 1
ATOM 843 N N . MET A 1 98 ? 16.989 3.728 -4.996 1.00 83.50 98 MET A N 1
ATOM 844 C CA . MET A 1 98 ? 18.257 2.974 -4.939 1.00 83.50 98 MET A CA 1
ATOM 845 C C . MET A 1 98 ? 18.411 2.097 -3.680 1.00 83.50 98 MET A C 1
ATOM 847 O O . MET A 1 98 ? 19.315 1.273 -3.597 1.00 83.50 98 MET A O 1
ATOM 851 N N . TRP A 1 99 ? 17.555 2.296 -2.674 1.00 86.00 99 TRP A N 1
ATOM 852 C CA . TRP A 1 99 ? 17.485 1.497 -1.448 1.00 86.00 99 TRP A CA 1
ATOM 853 C C . TRP A 1 99 ? 16.494 0.322 -1.541 1.00 86.00 99 TRP A C 1
ATOM 855 O O . TRP A 1 99 ? 16.352 -0.439 -0.579 1.00 86.00 99 TRP A O 1
ATOM 865 N N . SER A 1 100 ? 15.779 0.182 -2.659 1.00 91.19 100 SER A N 1
ATOM 866 C CA . SER A 1 100 ? 14.776 -0.861 -2.851 1.00 91.19 100 SER A CA 1
ATOM 867 C C . SER A 1 100 ? 15.420 -2.240 -3.023 1.00 91.19 100 SER A C 1
ATOM 869 O O . SER A 1 100 ? 16.519 -2.407 -3.546 1.00 91.19 100 SER A O 1
ATOM 871 N N . THR A 1 101 ? 14.748 -3.263 -2.505 1.00 94.94 101 THR A N 1
ATOM 872 C CA . THR A 1 101 ? 15.200 -4.657 -2.537 1.00 94.94 101 THR A CA 1
ATOM 873 C C . THR A 1 101 ? 13.998 -5.574 -2.746 1.00 94.94 101 THR A C 1
ATOM 875 O O . THR A 1 101 ? 12.867 -5.176 -2.456 1.00 94.94 101 THR A O 1
ATOM 878 N N . PRO A 1 102 ? 14.192 -6.847 -3.132 1.00 96.44 102 PRO A N 1
ATOM 879 C CA . PRO A 1 102 ? 13.086 -7.808 -3.186 1.00 96.44 102 PRO A CA 1
ATOM 880 C C . PRO A 1 102 ? 12.331 -7.923 -1.849 1.00 96.44 102 PRO A C 1
ATOM 882 O O . PRO A 1 102 ? 11.128 -8.180 -1.805 1.00 96.44 102 PRO A O 1
ATOM 885 N N . THR A 1 103 ? 13.033 -7.703 -0.731 1.00 96.25 103 THR A N 1
ATOM 886 C CA . THR A 1 103 ? 12.430 -7.659 0.604 1.00 96.25 103 THR A CA 1
ATOM 887 C C . THR A 1 103 ? 11.560 -6.420 0.797 1.00 96.25 103 THR A C 1
ATOM 889 O O . THR A 1 103 ? 10.483 -6.546 1.379 1.00 96.25 103 THR A O 1
ATOM 892 N N . SER A 1 104 ? 11.989 -5.241 0.331 1.00 94.88 104 SER A N 1
ATOM 893 C CA . SER A 1 104 ? 11.178 -4.024 0.453 1.00 94.88 104 SER A CA 1
ATOM 894 C C . SER A 1 104 ? 9.920 -4.113 -0.410 1.00 94.88 104 SER A C 1
ATOM 896 O O . SER A 1 104 ? 8.850 -3.827 0.111 1.00 94.88 104 SER A O 1
ATOM 898 N N . VAL A 1 105 ? 10.000 -4.662 -1.632 1.00 96.38 105 VAL A N 1
ATOM 899 C CA . VAL A 1 105 ? 8.826 -4.972 -2.480 1.00 96.38 105 VAL A CA 1
ATOM 900 C C . VAL A 1 105 ? 7.795 -5.793 -1.701 1.00 96.38 105 VAL A C 1
ATOM 902 O O . VAL A 1 105 ? 6.645 -5.386 -1.543 1.00 96.38 105 VAL A O 1
ATOM 905 N N . LYS A 1 106 ? 8.216 -6.917 -1.106 1.00 97.06 106 LYS A N 1
ATOM 906 C CA . LYS A 1 106 ? 7.324 -7.785 -0.317 1.00 97.06 106 LYS A CA 1
ATOM 907 C C . LYS A 1 106 ? 6.751 -7.086 0.918 1.00 97.06 106 LYS A C 1
ATOM 909 O O . LYS A 1 106 ? 5.603 -7.335 1.286 1.00 97.06 106 LYS A O 1
ATOM 914 N N . GLN A 1 107 ? 7.533 -6.229 1.575 1.00 96.44 107 GLN A N 1
ATOM 915 C CA . GLN A 1 107 ? 7.069 -5.449 2.725 1.00 96.44 107 GLN A CA 1
ATOM 916 C C . GLN A 1 107 ? 6.057 -4.373 2.322 1.00 96.44 107 GLN A C 1
ATOM 918 O O . GLN A 1 107 ? 5.104 -4.147 3.071 1.00 96.44 107 GLN A O 1
ATOM 923 N N . THR A 1 108 ? 6.232 -3.736 1.165 1.00 97.38 108 THR A N 1
ATOM 924 C CA . THR A 1 108 ? 5.277 -2.766 0.622 1.00 97.38 108 THR A CA 1
ATOM 925 C C . THR A 1 108 ? 3.974 -3.454 0.249 1.00 97.38 108 THR A C 1
ATOM 927 O O . THR A 1 108 ? 2.932 -3.068 0.768 1.00 97.38 108 THR A O 1
ATOM 930 N N . ILE A 1 109 ? 4.031 -4.570 -0.486 1.00 98.12 109 ILE A N 1
ATOM 931 C CA . ILE A 1 109 ? 2.853 -5.397 -0.797 1.00 98.12 109 ILE A CA 1
ATOM 932 C C . ILE A 1 109 ? 2.113 -5.815 0.482 1.00 98.12 109 ILE A C 1
ATOM 934 O O . ILE A 1 109 ? 0.890 -5.730 0.555 1.00 98.12 109 ILE A O 1
ATOM 938 N N . ALA A 1 110 ? 2.829 -6.244 1.527 1.00 97.88 110 ALA A N 1
ATOM 939 C CA . ALA A 1 110 ? 2.201 -6.605 2.798 1.00 97.88 110 ALA A CA 1
ATOM 940 C C . ALA A 1 110 ? 1.495 -5.416 3.479 1.00 97.88 110 ALA A C 1
ATOM 942 O O . ALA A 1 110 ? 0.456 -5.612 4.111 1.00 97.88 110 ALA A O 1
ATOM 943 N N . GLY A 1 111 ? 2.050 -4.205 3.356 1.00 98.00 111 GLY A N 1
ATOM 944 C CA . GLY A 1 111 ? 1.408 -2.961 3.781 1.00 98.00 111 GLY A CA 1
ATOM 945 C C . GLY A 1 111 ? 0.134 -2.681 2.992 1.00 98.00 111 GLY A C 1
ATOM 946 O O . GLY A 1 111 ? -0.927 -2.588 3.604 1.00 98.00 111 GLY A O 1
ATOM 947 N N . LEU A 1 112 ? 0.221 -2.664 1.659 1.00 98.56 112 LEU A N 1
ATOM 948 C CA . LEU A 1 112 ? -0.905 -2.397 0.757 1.00 98.56 112 LEU A CA 1
ATOM 949 C C . LEU A 1 112 ? -2.058 -3.383 0.962 1.00 98.56 112 LEU A C 1
ATOM 951 O O . LEU A 1 112 ? -3.198 -2.976 1.150 1.00 98.56 112 LEU A O 1
ATOM 955 N N . LYS A 1 113 ? -1.771 -4.688 1.066 1.00 98.50 113 LYS A N 1
ATOM 956 C CA . LYS A 1 113 ? -2.804 -5.700 1.355 1.00 98.50 113 LYS A CA 1
ATOM 957 C C . LYS A 1 113 ? -3.559 -5.440 2.649 1.00 98.50 113 LYS A C 1
ATOM 959 O O . LYS A 1 113 ? -4.738 -5.779 2.745 1.00 98.50 113 LYS A O 1
ATOM 964 N N . LYS A 1 114 ? -2.872 -4.921 3.669 1.00 98.44 114 LYS A N 1
ATOM 965 C CA . LYS A 1 114 ? -3.509 -4.581 4.937 1.00 98.44 114 LYS A CA 1
ATOM 966 C C . LYS A 1 114 ? -4.286 -3.273 4.808 1.00 98.44 114 LYS A C 1
ATOM 968 O O . LYS A 1 114 ? -5.417 -3.242 5.267 1.00 98.44 114 LYS A O 1
ATOM 973 N N . PHE A 1 115 ? -3.707 -2.260 4.167 1.00 98.69 115 PHE A N 1
ATOM 974 C CA . PHE A 1 115 ? -4.346 -0.972 3.910 1.00 98.69 115 PHE A CA 1
ATOM 975 C C . PHE A 1 115 ? -5.672 -1.139 3.163 1.00 98.69 115 PHE A C 1
ATOM 977 O O . PHE A 1 115 ? -6.716 -0.832 3.728 1.00 98.69 115 PHE A O 1
ATOM 984 N N . TYR A 1 116 ? -5.673 -1.760 1.980 1.00 98.69 116 TYR A N 1
ATOM 985 C CA . TYR A 1 116 ? -6.904 -1.942 1.203 1.00 98.69 116 TYR A CA 1
ATOM 986 C C . TYR A 1 116 ? -7.924 -2.847 1.896 1.00 98.69 116 TYR A C 1
ATOM 988 O O . TYR A 1 116 ? -9.124 -2.684 1.715 1.00 98.69 116 TYR A O 1
ATOM 996 N N . LYS A 1 117 ? -7.481 -3.756 2.773 1.00 98.56 117 LYS A N 1
ATOM 997 C CA . LYS A 1 117 ? -8.410 -4.515 3.619 1.00 98.56 117 LYS A CA 1
ATOM 998 C C . LYS A 1 117 ? -9.131 -3.625 4.639 1.00 98.56 117 LYS A C 1
ATOM 1000 O O . LYS A 1 117 ? -10.285 -3.900 4.955 1.00 98.56 117 LYS A O 1
ATOM 1005 N N . VAL A 1 118 ? -8.460 -2.603 5.174 1.00 98.56 118 VAL A N 1
ATOM 1006 C CA . VAL A 1 118 ? -9.097 -1.596 6.039 1.00 98.56 118 VAL A CA 1
ATOM 1007 C C . VAL A 1 118 ? -10.036 -0.720 5.220 1.00 98.56 118 VAL A C 1
ATOM 1009 O O . VAL A 1 118 ? -11.176 -0.541 5.631 1.00 98.56 118 VAL A O 1
ATOM 1012 N N . MET A 1 119 ? -9.608 -0.276 4.034 1.00 98.62 119 MET A N 1
ATOM 1013 C CA . MET A 1 119 ? -10.449 0.521 3.131 1.00 98.62 119 MET A CA 1
ATOM 1014 C C . MET A 1 119 ? -11.745 -0.211 2.763 1.00 98.62 119 MET A C 1
ATOM 1016 O O . MET A 1 119 ? -12.823 0.368 2.855 1.00 98.62 119 MET A O 1
ATOM 1020 N N . LEU A 1 120 ? -11.664 -1.514 2.469 1.00 98.56 120 LEU A N 1
ATOM 1021 C CA . LEU A 1 120 ? -12.837 -2.364 2.251 1.00 98.56 120 LEU A CA 1
ATOM 1022 C C . LEU A 1 120 ? -13.734 -2.435 3.496 1.00 98.56 120 LEU A C 1
ATOM 1024 O O . LEU A 1 120 ? -14.952 -2.319 3.400 1.00 98.56 120 LEU A O 1
ATOM 1028 N N . ALA A 1 121 ? -13.145 -2.630 4.680 1.00 98.38 121 ALA A N 1
ATOM 1029 C CA . ALA A 1 121 ? -13.903 -2.742 5.927 1.00 98.38 121 ALA A CA 1
ATOM 1030 C C . ALA A 1 121 ? -14.635 -1.443 6.302 1.00 98.38 121 ALA A C 1
ATOM 1032 O O . ALA A 1 121 ? -15.654 -1.498 6.991 1.00 98.38 121 ALA A O 1
ATOM 1033 N N . HIS A 1 122 ? -14.109 -0.297 5.872 1.00 97.81 122 HIS A N 1
ATOM 1034 C CA . HIS A 1 122 ? -14.684 1.024 6.109 1.00 97.81 122 HIS A CA 1
ATOM 1035 C C . HIS A 1 122 ? -15.572 1.513 4.950 1.00 97.81 122 HIS A C 1
ATOM 1037 O O . HIS A 1 122 ? -16.267 2.512 5.103 1.00 97.81 122 HIS A O 1
ATOM 1043 N N . GLY A 1 123 ? -15.633 0.767 3.841 1.00 98.06 123 GLY A N 1
ATOM 1044 C CA . GLY A 1 123 ? -16.524 1.042 2.712 1.00 98.06 123 GLY A CA 1
ATOM 1045 C C . GLY A 1 123 ? -15.990 2.057 1.700 1.00 98.06 123 GLY A C 1
ATOM 1046 O O . GLY A 1 123 ? -16.778 2.563 0.908 1.00 98.06 123 GLY A O 1
ATOM 1047 N N . HIS A 1 124 ? -14.684 2.338 1.710 1.00 98.25 124 HIS A N 1
ATOM 1048 C CA . HIS A 1 124 ? -14.033 3.227 0.733 1.00 98.25 124 HIS A CA 1
ATOM 1049 C C . HIS A 1 124 ? -13.800 2.553 -0.620 1.00 98.25 124 HIS A C 1
ATOM 1051 O O . HIS A 1 124 ? -13.643 3.230 -1.627 1.00 98.25 124 HIS A O 1
ATOM 1057 N N . ILE A 1 125 ? -13.788 1.219 -0.643 1.00 97.94 125 ILE A N 1
ATOM 1058 C CA . ILE A 1 125 ? -13.714 0.395 -1.854 1.00 97.94 125 ILE A CA 1
ATOM 1059 C C . ILE A 1 125 ? -14.712 -0.756 -1.730 1.00 97.94 125 ILE A C 1
ATOM 1061 O O . ILE A 1 125 ? -15.087 -1.141 -0.616 1.00 97.94 125 ILE A O 1
ATOM 1065 N N . ASP A 1 126 ? -15.129 -1.328 -2.854 1.00 97.44 126 ASP A N 1
ATOM 1066 C CA . ASP A 1 126 ? -15.991 -2.509 -2.865 1.00 97.44 126 ASP A CA 1
ATOM 1067 C C . ASP A 1 126 ? -15.194 -3.827 -2.944 1.00 97.44 126 ASP A C 1
ATOM 1069 O O . ASP A 1 126 ? -13.960 -3.857 -2.978 1.00 97.44 126 ASP A O 1
ATOM 1073 N N . ASN A 1 127 ? -15.921 -4.949 -2.911 1.00 97.62 127 ASN A N 1
ATOM 1074 C CA . ASN A 1 127 ? -15.305 -6.274 -2.967 1.00 97.62 127 ASN A CA 1
ATOM 1075 C C . ASN A 1 127 ? -14.689 -6.582 -4.335 1.00 97.62 127 ASN A C 1
ATOM 1077 O O . ASN A 1 127 ? -13.706 -7.307 -4.368 1.00 97.62 127 ASN A O 1
ATOM 1081 N N . GLU A 1 128 ? -15.249 -6.058 -5.429 1.00 96.88 128 GLU A N 1
ATOM 1082 C CA . GLU A 1 128 ? -14.752 -6.325 -6.784 1.00 96.88 128 GLU A CA 1
ATOM 1083 C C . GLU A 1 128 ? -13.355 -5.722 -6.943 1.00 96.88 128 GLU A C 1
ATOM 1085 O O . GLU A 1 128 ? -12.396 -6.443 -7.209 1.00 96.88 128 GLU A O 1
ATOM 1090 N N . HIS A 1 129 ? -13.208 -4.444 -6.593 1.00 96.06 129 HIS A N 1
ATOM 1091 C CA . HIS A 1 129 ? -11.920 -3.758 -6.571 1.00 96.06 129 HIS A CA 1
ATOM 1092 C C . HIS A 1 129 ? -10.894 -4.439 -5.652 1.00 96.06 129 HIS A C 1
ATOM 1094 O O . HIS A 1 129 ? -9.717 -4.570 -5.998 1.00 96.06 129 HIS A O 1
ATOM 1100 N N . TYR A 1 130 ? -11.316 -4.880 -4.460 1.00 97.94 130 TYR A N 1
ATOM 1101 C CA . TYR A 1 130 ? -10.411 -5.563 -3.536 1.00 97.94 130 TYR A CA 1
ATOM 1102 C C . TYR A 1 130 ? -9.976 -6.942 -4.047 1.00 97.94 130 TYR A C 1
ATOM 1104 O O . TYR A 1 130 ? -8.803 -7.301 -3.907 1.00 97.94 130 TYR A O 1
ATOM 1112 N N . ASP A 1 131 ? -10.897 -7.722 -4.613 1.00 97.62 131 ASP A N 1
ATOM 1113 C CA . ASP A 1 131 ? -10.608 -9.055 -5.137 1.00 97.62 131 ASP A CA 1
ATOM 1114 C C . ASP A 1 131 ? -9.667 -8.969 -6.349 1.00 97.62 131 ASP A C 1
ATOM 1116 O O . ASP A 1 131 ? -8.654 -9.677 -6.370 1.00 97.62 131 ASP A O 1
ATOM 1120 N N . ASP A 1 132 ? -9.901 -8.023 -7.263 1.00 97.25 132 ASP A N 1
ATOM 1121 C CA . ASP A 1 132 ? -9.030 -7.749 -8.414 1.00 97.25 132 ASP A CA 1
ATOM 1122 C C . ASP A 1 132 ? -7.614 -7.337 -7.984 1.00 97.25 132 ASP A C 1
ATOM 1124 O O . ASP A 1 132 ? -6.611 -7.851 -8.499 1.00 97.25 132 ASP A O 1
ATOM 1128 N N . PHE A 1 133 ? -7.502 -6.465 -6.976 1.00 97.94 133 PHE A N 1
ATOM 1129 C CA . PHE A 1 133 ? -6.216 -6.110 -6.377 1.00 97.94 133 PHE A CA 1
ATOM 1130 C C . PHE A 1 133 ? -5.507 -7.343 -5.799 1.00 97.94 133 PHE A C 1
ATOM 1132 O O . PHE A 1 133 ? -4.311 -7.562 -6.015 1.00 97.94 133 PHE A O 1
ATOM 1139 N N . ILE A 1 134 ? -6.225 -8.187 -5.054 1.00 98.38 134 ILE A N 1
ATOM 1140 C CA . ILE A 1 134 ? -5.646 -9.386 -4.445 1.00 98.38 134 ILE A CA 1
ATOM 1141 C C . ILE A 1 134 ? -5.192 -10.394 -5.504 1.00 98.38 134 ILE A C 1
ATOM 1143 O O . ILE A 1 134 ? -4.147 -11.025 -5.305 1.00 98.38 134 ILE A O 1
ATOM 1147 N N . ASP A 1 135 ? -5.942 -10.553 -6.589 1.00 98.25 135 ASP A N 1
ATOM 1148 C CA . ASP A 1 135 ? -5.596 -11.440 -7.695 1.00 98.25 135 ASP A CA 1
ATOM 1149 C C . ASP A 1 135 ? -4.388 -10.921 -8.477 1.00 98.25 135 ASP A C 1
ATOM 1151 O O . ASP A 1 135 ? -3.433 -11.678 -8.669 1.00 98.25 135 ASP A O 1
ATOM 1155 N N . THR A 1 136 ? -4.323 -9.614 -8.738 1.00 97.94 136 THR A N 1
ATOM 1156 C CA . THR A 1 136 ? -3.130 -8.944 -9.281 1.00 97.94 136 THR A CA 1
ATOM 1157 C C . THR A 1 136 ? -1.891 -9.237 -8.429 1.00 97.94 136 THR A C 1
ATOM 1159 O O . THR A 1 136 ? -0.867 -9.715 -8.918 1.00 97.94 136 THR A O 1
ATOM 1162 N N . ILE A 1 137 ? -1.974 -9.051 -7.107 1.00 97.94 137 ILE A N 1
ATOM 1163 C CA . ILE A 1 137 ? -0.849 -9.365 -6.216 1.00 97.94 137 ILE A CA 1
ATOM 1164 C C . ILE A 1 137 ? -0.479 -10.858 -6.260 1.00 97.94 137 ILE A C 1
ATOM 1166 O O . ILE A 1 137 ? 0.696 -11.200 -6.111 1.00 97.94 137 ILE A O 1
ATOM 1170 N N . LYS A 1 138 ? -1.442 -11.779 -6.391 1.00 97.94 138 LYS A N 1
ATOM 1171 C CA . LYS A 1 138 ? -1.132 -13.218 -6.474 1.00 97.94 138 LYS A CA 1
ATOM 1172 C C . LYS A 1 138 ? -0.355 -13.551 -7.742 1.00 97.94 138 LYS A C 1
ATOM 1174 O O . LYS A 1 138 ? 0.537 -14.391 -7.649 1.00 97.94 138 LYS A O 1
ATOM 1179 N N . GLU A 1 139 ? -0.706 -12.920 -8.855 1.00 98.00 139 GLU A N 1
ATOM 1180 C CA . GLU A 1 139 ? -0.115 -13.167 -10.167 1.00 98.00 139 GLU A CA 1
ATOM 1181 C C . GLU A 1 139 ? 1.294 -12.566 -10.284 1.00 98.00 139 GLU A C 1
ATOM 1183 O O . GLU A 1 139 ? 2.223 -13.291 -10.625 1.00 98.00 139 GLU A O 1
ATOM 1188 N N . TYR A 1 140 ? 1.492 -11.301 -9.892 1.00 97.75 140 TYR A N 1
ATOM 1189 C CA . TYR A 1 140 ? 2.703 -10.547 -10.267 1.00 97.75 140 TYR A CA 1
ATOM 1190 C C . TYR A 1 140 ? 3.740 -10.325 -9.153 1.00 97.75 140 TYR A C 1
ATOM 1192 O O . TYR A 1 140 ? 4.884 -9.967 -9.432 1.00 97.75 140 TYR A O 1
ATOM 1200 N N . LYS A 1 141 ? 3.409 -10.547 -7.869 1.00 96.94 141 LYS A N 1
ATOM 1201 C CA . LYS A 1 141 ? 4.321 -10.210 -6.744 1.00 96.94 141 LYS A CA 1
ATOM 1202 C C . LYS A 1 141 ? 5.716 -10.838 -6.842 1.00 96.94 141 LYS A C 1
ATOM 1204 O O . LYS A 1 141 ? 6.678 -10.273 -6.316 1.00 96.94 141 LYS A O 1
ATOM 1209 N N . ASP A 1 142 ? 5.804 -12.047 -7.395 1.00 97.44 142 ASP A N 1
ATOM 1210 C CA . ASP A 1 142 ? 7.056 -12.793 -7.462 1.00 97.44 142 ASP A CA 1
ATOM 1211 C C . ASP A 1 142 ? 7.896 -12.278 -8.635 1.00 97.44 142 ASP A C 1
ATOM 1213 O O . ASP A 1 142 ? 9.093 -12.057 -8.450 1.00 97.44 142 ASP A O 1
ATOM 1217 N N . ASP A 1 143 ? 7.258 -11.946 -9.759 1.00 97.19 143 ASP A N 1
ATOM 1218 C CA . ASP A 1 143 ? 7.892 -11.307 -10.913 1.00 97.19 143 ASP A CA 1
ATOM 1219 C C . ASP A 1 143 ? 8.462 -9.936 -10.544 1.00 97.19 143 ASP A C 1
ATOM 1221 O O . ASP A 1 143 ? 9.631 -9.663 -10.807 1.00 97.19 143 ASP A O 1
ATOM 1225 N N . TRP A 1 144 ? 7.708 -9.107 -9.820 1.00 97.50 144 TRP A N 1
ATOM 1226 C CA . TRP A 1 144 ? 8.208 -7.821 -9.326 1.00 97.50 144 TRP A CA 1
ATOM 1227 C C . TRP A 1 144 ? 9.413 -7.966 -8.388 1.00 97.50 144 TRP A C 1
ATOM 1229 O O . TRP A 1 144 ? 10.372 -7.192 -8.447 1.00 97.50 144 TRP A O 1
ATOM 1239 N N . ALA A 1 145 ? 9.393 -8.971 -7.508 1.00 96.81 145 ALA A N 1
ATOM 1240 C CA . ALA A 1 145 ? 10.512 -9.237 -6.611 1.00 96.81 145 ALA A CA 1
ATOM 1241 C C . ALA A 1 145 ? 11.745 -9.772 -7.362 1.00 96.81 145 ALA A C 1
ATOM 1243 O O . ALA A 1 145 ? 12.870 -9.443 -6.974 1.00 96.81 145 ALA A O 1
ATOM 1244 N N . ILE A 1 146 ? 11.548 -10.577 -8.411 1.00 96.12 146 ILE A N 1
ATOM 1245 C CA . ILE A 1 146 ? 12.613 -11.065 -9.297 1.00 96.12 146 ILE A CA 1
ATOM 1246 C C . ILE A 1 146 ? 13.204 -9.903 -10.095 1.00 96.12 146 ILE A C 1
ATOM 1248 O O . ILE A 1 146 ? 14.416 -9.710 -10.042 1.00 96.12 146 ILE A O 1
ATOM 1252 N N . ALA A 1 147 ? 12.375 -9.074 -10.731 1.00 94.31 147 ALA A N 1
ATOM 1253 C CA . ALA A 1 147 ? 12.819 -7.912 -11.498 1.00 94.31 147 ALA A CA 1
ATOM 1254 C C . ALA A 1 147 ? 13.672 -6.960 -10.641 1.00 94.31 147 ALA A C 1
ATOM 1256 O O . ALA A 1 147 ? 14.744 -6.525 -11.056 1.00 94.31 147 ALA A O 1
ATOM 1257 N N . MET A 1 148 ? 13.271 -6.727 -9.386 1.00 95.25 148 MET A N 1
ATOM 1258 C CA . MET A 1 148 ? 14.066 -5.955 -8.428 1.00 95.25 148 MET A CA 1
ATOM 1259 C C . MET A 1 148 ? 15.419 -6.613 -8.095 1.00 95.25 148 MET A C 1
ATOM 1261 O O . MET A 1 148 ? 16.424 -5.929 -7.897 1.00 95.25 148 MET A O 1
ATOM 1265 N N . ALA A 1 149 ? 15.470 -7.945 -7.998 1.00 94.94 149 ALA A N 1
ATOM 1266 C CA . ALA A 1 149 ? 16.720 -8.667 -7.762 1.00 94.94 149 ALA A CA 1
ATOM 1267 C C . ALA A 1 149 ? 17.661 -8.569 -8.972 1.00 94.94 149 ALA A C 1
ATOM 1269 O O . ALA A 1 149 ? 18.859 -8.337 -8.804 1.00 94.94 149 ALA A O 1
ATOM 1270 N N . GLU A 1 150 ? 17.118 -8.711 -10.179 1.00 93.00 150 GLU A N 1
ATOM 1271 C CA . GLU A 1 150 ? 17.860 -8.585 -11.433 1.00 93.00 150 GLU A CA 1
ATOM 1272 C C . GLU A 1 150 ? 18.398 -7.167 -11.625 1.00 93.00 150 GLU A C 1
ATOM 1274 O O . GLU A 1 150 ? 19.558 -6.998 -11.994 1.00 93.00 150 GLU A O 1
ATOM 1279 N N . PHE A 1 151 ? 17.592 -6.150 -11.308 1.00 91.25 151 PHE A N 1
ATOM 1280 C CA . PHE A 1 151 ? 18.004 -4.750 -11.362 1.00 91.25 151 PHE A CA 1
ATOM 1281 C C . PHE A 1 151 ? 19.163 -4.447 -10.403 1.00 91.25 151 PHE A C 1
ATOM 1283 O O . PHE A 1 151 ? 20.129 -3.787 -10.778 1.00 91.25 151 PHE A O 1
ATOM 1290 N N . ASN A 1 152 ? 19.094 -4.973 -9.177 1.00 90.88 152 ASN A N 1
ATOM 1291 C CA . ASN A 1 152 ? 20.123 -4.782 -8.153 1.00 90.88 152 ASN A CA 1
ATOM 1292 C C . ASN A 1 152 ? 21.389 -5.620 -8.371 1.00 90.88 152 ASN A C 1
ATOM 1294 O O . ASN A 1 152 ? 22.377 -5.431 -7.658 1.00 90.88 152 ASN A O 1
ATOM 1298 N N . THR A 1 153 ? 21.371 -6.568 -9.307 1.00 90.56 153 THR A N 1
ATOM 1299 C CA . THR A 1 153 ? 22.551 -7.370 -9.621 1.00 90.56 153 THR A CA 1
ATOM 1300 C C . THR A 1 153 ? 23.490 -6.531 -10.486 1.00 90.56 153 THR A C 1
ATOM 1302 O O . THR A 1 153 ? 23.081 -6.112 -11.572 1.00 90.56 153 THR A O 1
ATOM 1305 N N . PRO A 1 154 ? 24.745 -6.283 -10.054 1.00 83.88 154 PRO A N 1
ATOM 1306 C CA . PRO A 1 154 ? 25.726 -5.621 -10.899 1.00 83.88 154 PRO A CA 1
ATOM 1307 C C . PRO A 1 154 ? 25.832 -6.380 -12.214 1.00 83.88 154 PRO A C 1
ATOM 1309 O O . PRO A 1 154 ? 26.151 -7.570 -12.233 1.00 83.88 154 PRO A O 1
ATOM 1312 N N . LYS A 1 155 ? 25.517 -5.705 -13.315 1.00 79.69 155 LYS A N 1
ATOM 1313 C CA . LYS A 1 155 ? 25.792 -6.256 -14.631 1.00 79.69 155 LYS A CA 1
ATOM 1314 C C . LYS A 1 155 ? 27.286 -6.103 -14.824 1.00 79.69 155 LYS A C 1
ATOM 1316 O O . LYS A 1 155 ? 27.812 -4.993 -14.736 1.00 79.69 155 LYS A O 1
ATOM 1321 N N . ASP A 1 156 ? 27.965 -7.230 -14.994 1.00 65.88 156 ASP A N 1
ATOM 1322 C CA . ASP A 1 156 ? 29.351 -7.243 -15.424 1.00 65.88 156 ASP A CA 1
ATOM 1323 C C . ASP A 1 156 ? 29.389 -6.676 -16.847 1.00 65.88 156 ASP A C 1
ATOM 1325 O O . ASP A 1 156 ? 29.352 -7.393 -17.849 1.00 65.88 156 ASP A O 1
ATOM 1329 N N . ASP A 1 157 ? 29.436 -5.354 -16.925 1.00 64.69 157 ASP A N 1
ATOM 1330 C CA . ASP A 1 157 ? 29.743 -4.609 -18.126 1.00 64.69 157 ASP A CA 1
ATOM 1331 C C . ASP A 1 157 ? 31.249 -4.789 -18.379 1.00 64.69 157 ASP A C 1
ATOM 1333 O O . ASP A 1 157 ? 32.060 -3.877 -18.205 1.00 64.69 157 ASP A O 1
ATOM 1337 N N . PHE A 1 158 ? 31.635 -6.021 -18.739 1.00 51.34 158 PHE A N 1
ATOM 1338 C CA . PHE A 1 158 ? 32.952 -6.365 -19.262 1.00 51.34 158 PHE A CA 1
ATOM 1339 C C . PHE A 1 158 ? 33.113 -5.700 -20.625 1.00 51.34 158 PHE A C 1
ATOM 1341 O O . PHE A 1 158 ? 32.964 -6.319 -21.679 1.00 51.34 158 PHE A O 1
ATOM 1348 N N . TRP A 1 159 ? 33.447 -4.418 -20.589 1.00 61.47 159 TRP A N 1
ATOM 1349 C CA . TRP A 1 159 ? 34.044 -3.733 -21.713 1.00 61.47 159 TRP A CA 1
ATOM 1350 C C . TRP A 1 159 ? 35.575 -3.823 -21.552 1.00 61.47 159 TRP A C 1
ATOM 1352 O O . TRP A 1 159 ? 36.162 -3.129 -20.726 1.00 61.47 159 TRP A O 1
ATOM 1362 N N . TRP A 1 160 ? 36.181 -4.773 -22.280 1.00 58.19 160 TRP A N 1
ATOM 1363 C CA . TRP A 1 160 ? 37.521 -4.675 -22.889 1.00 58.19 160 TRP A CA 1
ATOM 1364 C C . TRP A 1 160 ? 38.009 -3.250 -23.183 1.00 58.19 160 TRP A C 1
ATOM 1366 O O . TRP A 1 160 ? 37.206 -2.442 -23.705 1.00 58.19 160 TRP A O 1
#

Organism: NCBI:txid2487118

Foldseek 3Di:
DPDDAPCVVQDDCPVVDPVLDPDPPLVVLVVVVSVLLRLLLVVCVVPHDNVLSNLLSVLACCLSPVQQCPPPNHHPLSSLDLVSLCCCLVPPCLVPPPPDALVSLVSSLVSVLSSVVSCCVVVVDDPVSNVSSVVSCVPCSVVSNVSSVVSNDDDPPPDD

Radius of gyration: 16.58 Å; chains: 1; bounding box: 54×38×41 Å